Protein AF-B0VTT4-F1 (afdb_monomer_lite)

Organism: Acinetobacter baumannii (strain SDF) (NCBI:txid509170)

pLDDT: mean 84.51, std 11.24, range [52.31, 97.12]

Sequence (126 aa):
MDKCREEFEKHYLNLPFHDSKAAQKCLDSCDFDVKQNVYIPNVKWFDDNDVDEGVTYCCMLNTAYMSFQHQQAKVEELQKRVDAALKEAQIALQYVEDDVRGNHEFLQMAMIRTFKALEQTLKGGA

Structure (mmCIF, N/CA/C/O backbone):
data_AF-B0VTT4-F1
#
_entry.id   AF-B0VTT4-F1
#
loop_
_atom_site.group_PDB
_atom_site.id
_atom_site.type_symbol
_atom_site.label_atom_id
_atom_site.label_alt_id
_atom_site.label_comp_id
_atom_site.label_asym_id
_atom_site.label_entity_id
_atom_site.label_seq_id
_atom_site.pdbx_PDB_ins_code
_atom_site.Cartn_x
_atom_site.Cartn_y
_atom_site.Cartn_z
_atom_site.occupancy
_atom_site.B_iso_or_equiv
_atom_site.auth_seq_id
_atom_site.auth_comp_id
_atom_site.auth_asym_id
_atom_site.auth_atom_id
_atom_site.pdbx_PDB_model_num
ATOM 1 N N . MET A 1 1 ? -9.194 -3.209 -10.244 1.00 52.94 1 MET A N 1
ATOM 2 C CA . MET A 1 1 ? -7.881 -3.772 -9.867 1.00 52.94 1 MET A CA 1
ATOM 3 C C . MET A 1 1 ? -6.763 -2.736 -9.969 1.00 52.94 1 MET A C 1
ATOM 5 O O . MET A 1 1 ? -5.866 -2.803 -9.148 1.00 52.94 1 MET A O 1
ATOM 9 N N . ASP A 1 2 ? -6.865 -1.720 -10.837 1.00 68.38 2 ASP A N 1
ATOM 10 C CA . ASP A 1 2 ? -5.803 -0.708 -11.022 1.00 68.38 2 ASP A CA 1
ATOM 11 C C . ASP A 1 2 ? -5.581 0.296 -9.881 1.00 68.38 2 ASP A C 1
ATOM 13 O O . ASP A 1 2 ? -4.498 0.860 -9.783 1.00 68.38 2 ASP A O 1
ATOM 17 N N . LYS A 1 3 ? -6.542 0.486 -8.969 1.00 83.81 3 LYS A N 1
ATOM 18 C CA . LYS A 1 3 ? -6.457 1.551 -7.954 1.00 83.81 3 LYS A CA 1
ATOM 19 C C . LYS A 1 3 ? -5.213 1.461 -7.050 1.00 83.81 3 LYS A C 1
ATOM 21 O O . LYS A 1 3 ? -4.594 2.477 -6.770 1.00 83.81 3 LYS A O 1
ATOM 26 N N . CYS A 1 4 ? -4.817 0.255 -6.627 1.00 89.56 4 CYS A N 1
ATOM 27 C CA . CYS A 1 4 ? -3.629 0.076 -5.781 1.00 89.56 4 CYS A CA 1
ATOM 28 C C . CYS A 1 4 ? -2.325 0.367 -6.546 1.00 89.56 4 CYS A C 1
ATOM 30 O O . CYS A 1 4 ? -1.400 0.943 -5.979 1.00 89.56 4 CYS A O 1
ATOM 32 N N . ARG A 1 5 ? -2.258 0.012 -7.840 1.00 94.81 5 ARG A N 1
ATOM 33 C CA . ARG A 1 5 ? -1.127 0.369 -8.711 1.00 94.81 5 ARG A CA 1
ATOM 34 C C . ARG A 1 5 ? -1.053 1.883 -8.907 1.00 94.81 5 ARG A C 1
ATOM 36 O O . ARG A 1 5 ? 0.000 2.461 -8.693 1.00 94.81 5 ARG A O 1
ATOM 43 N N . GLU A 1 6 ? -2.166 2.525 -9.252 1.00 94.38 6 GLU A N 1
ATOM 44 C CA . GLU A 1 6 ? -2.229 3.979 -9.463 1.00 94.38 6 GLU A CA 1
ATOM 45 C C . GLU A 1 6 ? -1.811 4.765 -8.209 1.00 94.38 6 GLU A C 1
ATOM 47 O O . GLU A 1 6 ? -1.067 5.743 -8.293 1.00 94.38 6 GLU A O 1
ATOM 52 N N . GLU A 1 7 ? -2.259 4.329 -7.029 1.00 94.94 7 GLU A N 1
ATOM 53 C CA . GLU A 1 7 ? -1.852 4.919 -5.752 1.00 94.94 7 GLU A CA 1
ATOM 54 C C . GLU A 1 7 ? -0.363 4.705 -5.471 1.00 94.94 7 GLU A C 1
ATOM 56 O O . GLU A 1 7 ? 0.309 5.644 -5.035 1.00 94.94 7 GLU A O 1
ATOM 61 N N . PHE A 1 8 ? 0.164 3.513 -5.766 1.00 95.75 8 PHE A N 1
ATOM 62 C CA . PHE A 1 8 ? 1.593 3.232 -5.671 1.00 95.75 8 PHE A CA 1
ATOM 63 C C . PHE A 1 8 ? 2.410 4.123 -6.608 1.00 95.75 8 PHE A C 1
ATOM 65 O O . PHE A 1 8 ? 3.342 4.766 -6.143 1.00 95.75 8 PHE A O 1
ATOM 72 N N . GLU A 1 9 ? 2.066 4.215 -7.892 1.00 95.25 9 GLU A N 1
ATOM 73 C CA . GLU A 1 9 ? 2.806 5.017 -8.876 1.00 95.25 9 GLU A CA 1
ATOM 74 C C . GLU A 1 9 ? 2.786 6.497 -8.503 1.00 95.25 9 GLU A C 1
ATOM 76 O O . GLU A 1 9 ? 3.823 7.161 -8.499 1.00 95.25 9 GLU A O 1
ATOM 81 N N . LYS A 1 10 ? 1.623 7.006 -8.081 1.00 94.38 10 LYS A N 1
ATOM 82 C CA . LYS A 1 10 ? 1.506 8.367 -7.558 1.00 94.38 10 LYS A CA 1
ATOM 83 C C . LYS A 1 10 ? 2.372 8.565 -6.316 1.00 94.38 10 LYS A C 1
ATOM 85 O O . LYS A 1 10 ? 3.012 9.606 -6.188 1.00 94.38 10 LYS A O 1
ATOM 90 N N . HIS A 1 11 ? 2.380 7.618 -5.381 1.00 93.38 11 HIS A N 1
ATOM 91 C CA . HIS A 1 11 ? 3.229 7.699 -4.195 1.00 93.38 11 HIS A CA 1
ATOM 92 C C . HIS A 1 11 ? 4.713 7.679 -4.574 1.00 93.38 11 HIS A C 1
ATOM 94 O O . HIS A 1 11 ? 5.463 8.547 -4.135 1.00 93.38 11 HIS A O 1
ATOM 100 N N . TYR A 1 12 ? 5.106 6.743 -5.437 1.00 93.44 12 TYR A N 1
ATOM 101 C CA . TYR A 1 12 ? 6.466 6.555 -5.920 1.00 93.44 12 TYR A CA 1
ATOM 102 C C . TYR A 1 12 ? 6.991 7.826 -6.586 1.00 93.44 12 TYR A C 1
ATOM 104 O O . TYR A 1 12 ? 8.048 8.306 -6.202 1.00 93.44 12 TYR A O 1
ATOM 112 N N . LEU A 1 13 ? 6.219 8.453 -7.479 1.00 92.81 13 LEU A N 1
ATOM 113 C CA . LEU A 1 13 ? 6.584 9.717 -8.135 1.00 92.81 13 LEU A CA 1
ATOM 114 C C . LEU A 1 13 ? 6.757 10.905 -7.174 1.00 92.81 13 LEU A C 1
ATOM 116 O O . LEU A 1 13 ? 7.434 11.870 -7.517 1.00 92.81 13 LEU A O 1
ATOM 120 N N . ASN A 1 14 ? 6.158 10.854 -5.982 1.00 91.62 14 ASN A N 1
ATOM 121 C CA . ASN A 1 14 ? 6.270 11.908 -4.970 1.00 91.62 14 ASN A CA 1
ATOM 122 C C . ASN A 1 14 ? 7.386 11.654 -3.942 1.00 91.62 14 ASN A C 1
ATOM 124 O O . ASN A 1 14 ? 7.579 12.477 -3.044 1.00 91.62 14 ASN A O 1
ATOM 128 N N . LEU A 1 15 ? 8.110 10.532 -4.031 1.00 89.31 15 LEU A N 1
ATOM 129 C CA . LEU A 1 15 ? 9.230 10.267 -3.133 1.00 89.31 15 LEU A CA 1
ATOM 130 C C . LEU A 1 15 ? 10.398 11.232 -3.415 1.00 89.31 15 LEU A C 1
ATOM 132 O O . LEU A 1 15 ? 10.650 11.599 -4.564 1.00 89.31 15 LEU A O 1
ATOM 136 N N . PRO A 1 16 ? 11.149 11.643 -2.380 1.00 88.44 16 PRO A N 1
ATOM 137 C CA . PRO A 1 16 ? 12.317 12.493 -2.556 1.00 88.44 16 PRO A CA 1
ATOM 138 C C . PRO A 1 16 ? 13.486 11.674 -3.123 1.00 88.44 16 PRO A C 1
ATOM 140 O O . PRO A 1 16 ? 14.213 11.012 -2.383 1.00 88.44 16 PRO A O 1
ATOM 143 N N . PHE A 1 17 ? 13.680 11.721 -4.441 1.00 84.06 17 PHE A N 1
ATOM 144 C CA . PHE A 1 17 ? 14.860 11.155 -5.101 1.00 84.06 17 PHE A CA 1
ATOM 145 C C . PHE A 1 17 ? 15.990 12.179 -5.202 1.00 84.06 17 PHE A C 1
ATOM 147 O O . PHE A 1 17 ? 15.756 13.387 -5.243 1.00 84.06 17 PHE A O 1
ATOM 154 N N . HIS A 1 18 ? 17.232 11.689 -5.280 1.00 74.88 18 HIS A N 1
ATOM 155 C CA . HIS A 1 18 ? 18.398 12.545 -5.509 1.00 74.88 18 HIS A CA 1
ATOM 156 C C . HIS A 1 18 ? 18.323 13.274 -6.864 1.00 74.88 18 HIS A C 1
ATOM 158 O O . HIS A 1 18 ? 18.689 14.445 -6.946 1.00 74.88 18 HIS A O 1
ATOM 164 N N . ASP A 1 19 ? 17.787 12.601 -7.889 1.00 79.12 19 ASP A N 1
ATOM 165 C CA . ASP A 1 19 ? 17.395 13.192 -9.169 1.00 79.12 19 ASP A CA 1
ATOM 166 C C . ASP A 1 19 ? 15.872 13.105 -9.339 1.00 79.12 19 ASP A C 1
ATOM 168 O O . ASP A 1 19 ? 15.290 12.019 -9.352 1.00 79.12 19 ASP A O 1
ATOM 172 N N . SER A 1 20 ? 15.243 14.268 -9.523 1.00 69.75 20 SER A N 1
ATOM 173 C CA . SER A 1 20 ? 13.808 14.439 -9.778 1.00 69.75 20 SER A CA 1
ATOM 174 C C . SER A 1 20 ? 13.248 13.616 -10.948 1.00 69.75 20 SER A C 1
ATOM 176 O O . SER A 1 20 ? 12.044 13.380 -10.988 1.00 69.75 20 SER A O 1
ATOM 178 N N . LYS A 1 21 ? 14.083 13.172 -11.899 1.00 87.06 21 LYS A N 1
ATOM 179 C CA . LYS A 1 21 ? 13.645 12.392 -13.072 1.00 87.06 21 LYS A CA 1
ATOM 180 C C . LYS A 1 21 ? 13.792 10.880 -12.907 1.00 87.06 21 LYS A C 1
ATOM 182 O O . LYS A 1 21 ? 13.243 10.135 -13.717 1.00 87.06 21 LYS A O 1
ATOM 187 N N . ALA A 1 22 ? 14.500 10.416 -11.877 1.00 87.75 22 ALA A N 1
ATOM 188 C CA . ALA A 1 22 ? 14.816 8.998 -11.708 1.00 87.75 22 ALA A CA 1
ATOM 189 C C . ALA A 1 22 ? 13.556 8.133 -11.543 1.00 87.75 22 ALA A C 1
ATOM 191 O O . ALA A 1 22 ? 13.444 7.084 -12.168 1.00 87.75 22 ALA A O 1
ATOM 192 N N . ALA A 1 23 ? 12.576 8.606 -10.765 1.00 91.75 23 ALA A N 1
ATOM 193 C CA . ALA A 1 23 ? 11.328 7.880 -10.524 1.00 91.75 23 ALA A CA 1
ATOM 194 C C . ALA A 1 23 ? 10.546 7.615 -11.816 1.00 91.75 23 ALA A C 1
ATOM 196 O O . ALA A 1 23 ? 10.082 6.501 -12.054 1.00 91.75 23 ALA A O 1
ATOM 197 N N . GLN A 1 24 ? 10.434 8.647 -12.658 1.00 93.00 24 GLN A N 1
ATOM 198 C CA . GLN A 1 24 ? 9.748 8.545 -13.938 1.00 93.00 24 GLN A CA 1
ATOM 199 C C . GLN A 1 24 ? 10.507 7.611 -14.881 1.00 93.00 24 GLN A C 1
ATOM 201 O O . GLN A 1 24 ? 9.883 6.758 -15.496 1.00 93.00 24 GLN A O 1
ATOM 206 N N . LYS A 1 25 ? 11.846 7.691 -14.919 1.00 91.38 25 LYS A N 1
ATOM 207 C CA . LYS A 1 25 ? 12.676 6.777 -15.720 1.00 91.38 25 LYS A CA 1
ATOM 208 C C . LYS A 1 25 ? 12.441 5.309 -15.339 1.00 91.38 25 LYS A C 1
ATOM 210 O O . LYS A 1 25 ? 12.292 4.479 -16.230 1.00 91.38 25 LYS A O 1
ATOM 215 N N . CYS A 1 26 ? 12.357 4.997 -14.041 1.00 92.25 26 CYS A N 1
ATOM 216 C CA . CYS A 1 26 ? 12.029 3.645 -13.582 1.00 92.25 26 CYS A CA 1
ATOM 217 C C . CYS A 1 26 ? 10.674 3.183 -14.134 1.00 92.25 26 CYS A C 1
ATOM 219 O O . CYS A 1 26 ? 10.583 2.081 -14.668 1.00 92.25 26 CYS A O 1
ATOM 221 N N . LEU A 1 27 ? 9.636 4.020 -14.024 1.00 94.44 27 LEU A N 1
ATOM 222 C CA . LEU A 1 27 ? 8.295 3.686 -14.512 1.00 94.44 27 LEU A CA 1
ATOM 223 C C . LEU A 1 27 ? 8.255 3.547 -16.039 1.00 94.44 27 LEU A C 1
ATOM 225 O O . LEU A 1 27 ? 7.694 2.579 -16.532 1.00 94.44 27 LEU A O 1
ATOM 229 N N . ASP A 1 28 ? 8.904 4.442 -16.783 1.00 93.81 28 ASP A N 1
ATOM 230 C CA . ASP A 1 28 ? 8.936 4.405 -18.252 1.00 93.81 28 ASP A CA 1
ATOM 231 C C . ASP A 1 28 ? 9.637 3.142 -18.793 1.00 93.81 28 ASP A C 1
ATOM 233 O O . ASP A 1 28 ? 9.298 2.647 -19.872 1.00 93.81 28 ASP A O 1
ATOM 237 N N . SER A 1 29 ? 10.599 2.604 -18.031 1.00 94.25 29 SER A N 1
ATOM 238 C CA . SER A 1 29 ? 11.353 1.394 -18.383 1.00 94.25 29 SER A CA 1
ATOM 239 C C . SER A 1 29 ? 10.582 0.082 -18.203 1.00 94.25 29 SER A C 1
ATOM 241 O O . SER A 1 29 ? 11.069 -0.969 -18.629 1.00 94.25 29 SER A O 1
ATOM 243 N N . CYS A 1 30 ? 9.386 0.121 -17.604 1.00 95.12 30 CYS A N 1
ATOM 244 C CA . CYS A 1 30 ? 8.597 -1.071 -17.311 1.00 95.12 30 CYS A CA 1
ATOM 245 C C . CYS A 1 30 ? 7.142 -0.935 -17.783 1.00 95.12 30 CYS A C 1
ATOM 247 O O . CYS A 1 30 ? 6.483 0.073 -17.555 1.00 95.12 30 CYS A O 1
ATOM 249 N N . ASP A 1 31 ? 6.611 -2.000 -18.374 1.00 94.94 31 ASP A N 1
ATOM 250 C CA . ASP A 1 31 ? 5.172 -2.194 -18.536 1.00 94.94 31 ASP A CA 1
ATOM 251 C C . ASP A 1 31 ? 4.599 -2.883 -17.287 1.00 94.94 31 ASP A C 1
ATOM 253 O O . ASP A 1 31 ? 5.328 -3.492 -16.501 1.00 94.94 31 ASP A O 1
ATOM 257 N N . PHE A 1 32 ? 3.279 -2.838 -17.101 1.00 95.38 32 PHE A N 1
ATOM 258 C CA . PHE A 1 32 ? 2.613 -3.565 -16.018 1.00 95.38 32 PHE A CA 1
ATOM 259 C C . PHE A 1 32 ? 1.786 -4.733 -16.557 1.00 95.38 32 PHE A C 1
ATOM 261 O O . PHE A 1 32 ? 0.784 -4.540 -17.253 1.00 95.38 32 PHE A O 1
ATOM 268 N N . ASP A 1 33 ? 2.158 -5.961 -16.194 1.00 95.38 33 ASP A N 1
ATOM 269 C CA . ASP A 1 33 ? 1.346 -7.139 -16.481 1.00 95.38 33 ASP A CA 1
ATOM 270 C C . ASP A 1 33 ? 0.210 -7.233 -15.456 1.00 95.38 33 ASP A C 1
ATOM 272 O O . ASP A 1 33 ? 0.394 -7.676 -14.324 1.00 95.38 33 ASP A O 1
ATOM 276 N N . VAL A 1 34 ? -0.998 -6.848 -15.873 1.00 92.62 34 VAL A N 1
ATOM 277 C CA . VAL A 1 34 ? -2.207 -6.876 -15.033 1.00 92.62 34 VAL A CA 1
ATOM 278 C C . VAL A 1 34 ? -2.575 -8.291 -14.572 1.00 92.62 34 VAL A C 1
ATOM 280 O O . VAL A 1 34 ? -3.155 -8.451 -13.500 1.00 92.62 34 VAL A O 1
ATOM 283 N N . LYS A 1 35 ? -2.264 -9.332 -15.356 1.00 93.19 35 LYS A N 1
ATOM 284 C CA . LYS A 1 35 ? -2.603 -10.719 -14.997 1.00 93.19 35 LYS A CA 1
ATOM 285 C C . LYS A 1 35 ? -1.683 -11.243 -13.906 1.00 93.19 35 LYS A C 1
ATOM 287 O O . LYS A 1 35 ? -2.146 -11.935 -13.005 1.00 93.19 35 LYS A O 1
ATOM 292 N N . GLN A 1 36 ? -0.395 -10.933 -14.017 1.00 93.75 36 GLN A N 1
ATOM 293 C CA . GLN A 1 36 ? 0.618 -11.340 -13.043 1.00 93.75 36 GLN A CA 1
ATOM 294 C C . GLN A 1 36 ? 0.768 -10.341 -11.891 1.00 93.75 36 GLN A C 1
ATOM 296 O O . GLN A 1 36 ? 1.369 -10.679 -10.875 1.00 93.75 36 GLN A O 1
ATOM 301 N N . ASN A 1 37 ? 0.177 -9.149 -12.024 1.00 94.12 37 ASN A N 1
ATOM 302 C CA . ASN A 1 37 ? 0.229 -8.057 -11.057 1.00 94.12 37 ASN A CA 1
ATOM 303 C C . ASN A 1 37 ? 1.674 -7.621 -10.750 1.00 94.12 37 ASN A C 1
ATOM 305 O O . ASN A 1 37 ? 2.057 -7.478 -9.589 1.00 94.12 37 ASN A O 1
ATOM 309 N N . VAL A 1 38 ? 2.483 -7.470 -11.803 1.00 95.38 38 VAL A N 1
ATOM 310 C CA . VAL A 1 38 ? 3.938 -7.278 -11.722 1.00 95.38 38 VAL A CA 1
ATOM 311 C C . VAL A 1 38 ? 4.422 -6.331 -12.825 1.00 95.38 38 VAL A C 1
ATOM 313 O O . VAL A 1 38 ? 3.901 -6.345 -13.941 1.00 95.38 38 VAL A O 1
ATOM 316 N N . TYR A 1 39 ? 5.433 -5.520 -12.524 1.00 96.31 39 TYR A N 1
ATOM 317 C CA . TYR A 1 39 ? 6.165 -4.728 -13.510 1.00 96.31 39 TYR A CA 1
ATOM 318 C C . TYR A 1 39 ? 7.105 -5.629 -14.313 1.00 96.31 39 TYR A C 1
ATOM 320 O O . TYR A 1 39 ? 7.869 -6.411 -13.741 1.00 96.31 39 TYR A O 1
ATOM 328 N N . ILE A 1 40 ? 7.067 -5.507 -15.634 1.00 94.31 40 ILE A N 1
ATOM 329 C CA . ILE A 1 40 ? 7.907 -6.251 -16.569 1.00 94.31 40 ILE A CA 1
ATOM 330 C C . ILE A 1 40 ? 8.698 -5.287 -17.456 1.00 94.31 40 ILE A C 1
ATOM 332 O O . ILE A 1 40 ? 8.236 -4.178 -17.705 1.00 94.31 40 ILE A O 1
ATOM 336 N N . PRO A 1 41 ? 9.867 -5.701 -17.962 1.00 92.94 41 PRO A N 1
ATOM 337 C CA . PRO A 1 41 ? 10.649 -4.924 -18.919 1.00 92.94 41 PRO A CA 1
ATOM 338 C C . PRO A 1 41 ? 9.833 -4.359 -20.099 1.00 92.94 41 PRO A C 1
ATOM 340 O O . PRO A 1 41 ? 9.196 -5.126 -20.824 1.00 92.94 41 PRO A O 1
ATOM 343 N N . ASN A 1 42 ? 9.889 -3.040 -20.324 1.00 93.69 42 ASN A N 1
ATOM 344 C CA . ASN A 1 42 ? 9.312 -2.401 -21.510 1.00 93.69 42 ASN A CA 1
ATOM 345 C C . ASN A 1 42 ? 10.291 -2.514 -22.685 1.00 93.69 42 ASN A C 1
ATOM 347 O O . ASN A 1 42 ? 11.271 -1.776 -22.778 1.00 93.69 42 ASN A O 1
ATOM 351 N N . VAL A 1 43 ? 9.994 -3.415 -23.621 1.00 89.25 43 VAL A N 1
ATOM 352 C CA . VAL A 1 43 ? 10.875 -3.708 -24.765 1.00 89.25 43 VAL A CA 1
ATOM 353 C C . VAL A 1 43 ? 11.131 -2.474 -25.634 1.00 89.25 43 VAL A C 1
ATOM 355 O O . VAL A 1 43 ? 12.246 -2.298 -26.108 1.00 89.25 43 VAL A O 1
ATOM 358 N N . LYS A 1 44 ? 10.141 -1.587 -25.810 1.00 90.94 44 LYS A N 1
ATOM 359 C CA . LYS A 1 44 ? 10.312 -0.371 -26.627 1.00 90.94 44 LYS A CA 1
ATOM 360 C C . LYS A 1 44 ? 11.270 0.624 -25.988 1.00 90.94 44 LYS A C 1
ATOM 362 O O . LYS A 1 44 ? 11.904 1.401 -26.686 1.00 90.94 44 LYS A O 1
ATOM 367 N N . TRP A 1 45 ? 11.353 0.626 -24.661 1.00 91.94 45 TRP A N 1
ATOM 368 C CA . TRP A 1 45 ? 12.270 1.505 -23.949 1.00 91.94 45 TRP A CA 1
ATOM 369 C C . TRP A 1 45 ? 13.731 1.082 -24.177 1.00 91.94 45 TRP A C 1
ATOM 371 O O . TRP A 1 45 ? 14.615 1.934 -24.212 1.00 91.94 45 TRP A O 1
ATOM 381 N N . PHE A 1 46 ? 13.985 -0.208 -24.418 1.00 86.19 46 PHE A N 1
ATOM 382 C CA . PHE A 1 46 ? 15.327 -0.754 -24.664 1.00 86.19 46 PHE A CA 1
ATOM 383 C C . PHE A 1 46 ? 15.903 -0.451 -26.036 1.00 86.19 46 PHE A C 1
ATOM 385 O O . PHE A 1 46 ? 17.114 -0.544 -26.201 1.00 86.19 46 PHE A O 1
ATOM 392 N N . ASP A 1 47 ? 15.077 -0.064 -27.005 1.00 86.50 47 ASP A N 1
ATOM 393 C CA . ASP A 1 47 ? 15.584 0.319 -28.325 1.00 86.50 47 ASP A CA 1
ATOM 394 C C . ASP A 1 47 ? 16.569 1.502 -28.221 1.00 86.50 47 ASP A C 1
ATOM 396 O O . ASP A 1 47 ? 17.540 1.573 -28.975 1.00 86.50 47 ASP A O 1
ATOM 400 N N . ASP A 1 48 ? 16.361 2.375 -27.227 1.00 90.38 48 ASP A N 1
ATOM 401 C CA . ASP A 1 48 ? 17.147 3.590 -26.996 1.00 90.38 48 ASP A CA 1
ATOM 402 C C . ASP A 1 48 ? 17.940 3.580 -25.670 1.00 90.38 48 ASP A C 1
ATOM 404 O O . ASP A 1 48 ? 18.633 4.553 -25.359 1.00 90.38 48 ASP A O 1
ATOM 408 N N . ASN A 1 49 ? 17.838 2.518 -24.858 1.00 88.56 49 ASN A N 1
ATOM 409 C CA . ASN A 1 49 ? 18.403 2.468 -23.503 1.00 88.56 49 ASN A CA 1
ATOM 410 C C . ASN A 1 49 ? 19.004 1.097 -23.151 1.00 88.56 49 ASN A C 1
ATOM 412 O O . ASN A 1 49 ? 18.759 0.091 -23.809 1.00 88.56 49 ASN A O 1
ATOM 416 N N . ASP A 1 50 ? 19.787 1.053 -22.073 1.00 86.88 50 ASP A N 1
ATOM 417 C CA . ASP A 1 50 ? 20.446 -0.167 -21.608 1.00 86.88 50 ASP A CA 1
ATOM 418 C C . ASP A 1 50 ? 19.446 -1.185 -21.016 1.00 86.88 50 ASP A C 1
ATOM 420 O O . ASP A 1 50 ? 18.610 -0.860 -20.167 1.00 86.88 50 ASP A O 1
ATOM 424 N N . VAL A 1 51 ? 19.534 -2.436 -21.477 1.00 84.50 51 VAL A N 1
ATOM 425 C CA . VAL A 1 51 ? 18.624 -3.524 -21.078 1.00 84.50 51 VAL A CA 1
ATOM 426 C C . VAL A 1 51 ? 18.824 -3.922 -19.614 1.00 84.50 51 VAL A C 1
ATOM 428 O O . VAL A 1 51 ? 17.843 -4.167 -18.906 1.00 84.50 51 VAL A O 1
ATOM 431 N N . ASP A 1 52 ? 20.072 -3.978 -19.142 1.00 86.94 52 ASP A N 1
ATOM 432 C CA . ASP A 1 52 ? 20.392 -4.373 -17.767 1.00 86.94 52 ASP A CA 1
ATOM 433 C C . ASP A 1 52 ? 19.899 -3.309 -16.772 1.00 86.94 52 ASP A C 1
ATOM 435 O O . ASP A 1 52 ? 19.401 -3.633 -15.684 1.00 86.94 52 ASP A O 1
ATOM 439 N N . GLU A 1 53 ? 19.957 -2.035 -17.169 1.00 84.75 53 GLU A N 1
ATOM 440 C CA . GLU A 1 53 ? 19.361 -0.919 -16.433 1.00 84.75 53 GLU A CA 1
ATOM 441 C C . GLU A 1 53 ? 17.837 -1.099 -16.280 1.00 84.75 53 GLU A C 1
ATOM 443 O O . GLU A 1 53 ? 17.305 -1.017 -15.169 1.00 84.75 53 GLU A O 1
ATOM 448 N N . GLY A 1 54 ? 17.134 -1.445 -17.360 1.00 85.50 54 GLY A N 1
ATOM 449 C CA . GLY A 1 54 ? 15.691 -1.693 -17.327 1.00 85.50 54 GLY A CA 1
ATOM 450 C C . GLY A 1 54 ? 15.269 -2.871 -16.450 1.00 85.50 54 GLY A C 1
ATOM 451 O O . GLY A 1 54 ? 14.333 -2.767 -15.654 1.00 85.50 54 GLY A O 1
ATOM 452 N N . VAL A 1 55 ? 15.989 -3.995 -16.537 1.00 88.50 55 VAL A N 1
ATOM 453 C CA . VAL A 1 55 ? 15.746 -5.160 -15.668 1.00 88.50 55 VAL A CA 1
ATOM 454 C C . VAL A 1 55 ? 15.944 -4.790 -14.197 1.00 88.50 55 VAL A C 1
ATOM 456 O O . VAL A 1 55 ? 15.148 -5.195 -13.342 1.00 88.50 55 VAL A O 1
ATOM 459 N N . THR A 1 56 ? 16.963 -3.981 -13.898 1.00 92.25 56 THR A N 1
ATOM 460 C CA . THR A 1 56 ? 17.220 -3.479 -12.543 1.00 92.25 56 THR A CA 1
ATOM 461 C C . THR A 1 56 ? 16.046 -2.638 -12.038 1.00 92.25 56 THR A C 1
ATOM 463 O O . THR A 1 56 ? 15.558 -2.867 -10.927 1.00 92.25 56 THR A O 1
ATOM 466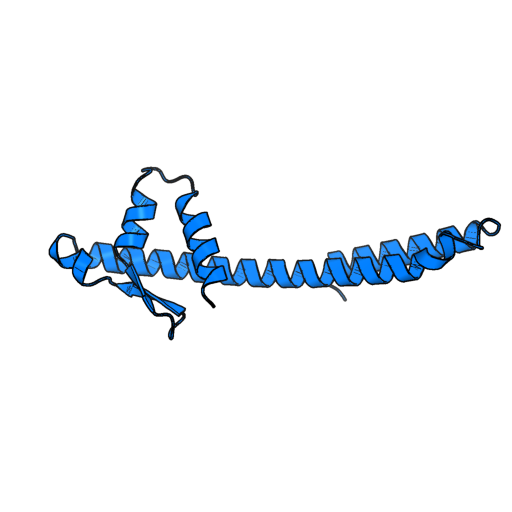 N N . TYR A 1 57 ? 15.526 -1.724 -12.858 1.00 93.06 57 TYR A N 1
ATOM 467 C CA . TYR A 1 57 ? 14.386 -0.886 -12.487 1.00 93.06 57 TYR A CA 1
ATOM 468 C C . TYR A 1 57 ? 13.103 -1.678 -12.257 1.00 93.06 57 TYR A C 1
ATOM 470 O O . TYR A 1 57 ? 12.428 -1.438 -11.252 1.00 93.06 57 TYR A O 1
ATOM 478 N N . CYS A 1 58 ? 12.798 -2.684 -13.078 1.00 94.38 58 CYS A N 1
ATOM 479 C CA . CYS A 1 58 ? 11.617 -3.512 -12.831 1.00 94.38 58 CYS A CA 1
ATOM 480 C C . CYS A 1 58 ? 11.763 -4.340 -11.542 1.00 94.38 58 CYS A C 1
ATOM 482 O O . CYS A 1 58 ? 10.799 -4.472 -10.785 1.00 94.38 58 CYS A O 1
ATOM 484 N N . CYS A 1 59 ? 12.964 -4.835 -11.215 1.00 94.25 59 CYS A N 1
ATOM 485 C CA . CYS A 1 59 ? 13.216 -5.490 -9.924 1.00 94.25 59 CYS A CA 1
ATOM 486 C C . CYS A 1 59 ? 12.959 -4.543 -8.738 1.00 94.25 59 CYS A C 1
ATOM 488 O O . CYS A 1 59 ? 12.317 -4.926 -7.752 1.00 94.25 59 CYS A O 1
ATOM 490 N N . MET A 1 60 ? 13.429 -3.296 -8.838 1.00 93.06 60 MET A N 1
ATOM 491 C CA . MET A 1 60 ? 13.218 -2.271 -7.813 1.00 93.06 60 MET A CA 1
ATOM 492 C C . MET A 1 60 ? 11.735 -1.920 -7.655 1.00 93.06 60 MET A C 1
ATOM 494 O O . MET A 1 60 ? 11.227 -1.922 -6.531 1.00 93.06 60 MET A O 1
ATOM 498 N N . LEU A 1 61 ? 11.036 -1.663 -8.765 1.00 95.69 61 LEU A N 1
ATOM 499 C CA . LEU A 1 61 ? 9.609 -1.344 -8.767 1.00 95.69 61 LEU A CA 1
ATOM 500 C C . LEU A 1 61 ? 8.782 -2.474 -8.168 1.00 95.69 61 LEU A C 1
ATOM 502 O O . LEU A 1 61 ? 7.954 -2.211 -7.306 1.00 95.69 61 LEU A O 1
ATOM 506 N N . ASN A 1 62 ? 9.042 -3.728 -8.539 1.00 97.12 62 ASN A N 1
ATOM 507 C CA . ASN A 1 62 ? 8.317 -4.867 -7.977 1.00 97.12 62 ASN A CA 1
ATOM 508 C C . ASN A 1 62 ? 8.545 -5.031 -6.478 1.00 97.12 62 ASN A C 1
ATOM 510 O O . ASN A 1 62 ? 7.597 -5.263 -5.732 1.00 97.12 62 ASN A O 1
ATOM 514 N N . THR A 1 63 ? 9.783 -4.855 -6.015 1.00 96.19 63 THR A N 1
ATOM 515 C CA . THR A 1 63 ? 10.095 -4.928 -4.581 1.00 96.19 63 THR A CA 1
ATOM 516 C C . THR A 1 63 ? 9.359 -3.835 -3.802 1.00 96.19 63 THR A C 1
ATOM 518 O O . THR A 1 63 ? 8.759 -4.098 -2.752 1.00 96.19 63 THR A O 1
ATOM 521 N N . ALA A 1 64 ? 9.367 -2.607 -4.328 1.00 95.50 64 ALA A N 1
ATOM 522 C CA . ALA A 1 64 ? 8.656 -1.479 -3.740 1.00 95.50 64 ALA A CA 1
ATOM 523 C C . ALA A 1 64 ? 7.134 -1.682 -3.785 1.00 95.50 64 ALA A C 1
ATOM 525 O O . ALA A 1 64 ? 6.462 -1.456 -2.781 1.00 95.50 64 ALA A O 1
ATOM 526 N N . TYR A 1 65 ? 6.601 -2.169 -4.904 1.00 96.81 65 TYR A N 1
ATOM 527 C CA . TYR A 1 65 ? 5.176 -2.397 -5.104 1.00 96.81 65 TYR A CA 1
ATOM 528 C C . TYR A 1 65 ? 4.639 -3.498 -4.189 1.00 96.81 65 TYR A C 1
ATOM 530 O O . TYR A 1 65 ? 3.653 -3.281 -3.492 1.00 96.81 65 TYR A O 1
ATOM 538 N N . MET A 1 66 ? 5.333 -4.634 -4.088 1.00 95.88 66 MET A N 1
ATOM 539 C CA . MET A 1 66 ? 4.993 -5.703 -3.142 1.00 95.88 66 MET A CA 1
ATOM 540 C C . MET A 1 66 ? 4.983 -5.200 -1.695 1.00 95.88 66 MET A C 1
ATOM 542 O O . MET A 1 66 ? 4.078 -5.513 -0.920 1.00 95.88 66 MET A O 1
ATOM 546 N N . SER A 1 67 ? 5.982 -4.393 -1.328 1.00 95.50 67 SER A N 1
ATOM 547 C CA . SER A 1 67 ? 6.055 -3.791 0.005 1.00 95.50 67 SER A CA 1
ATOM 548 C C . SER A 1 67 ? 4.891 -2.828 0.241 1.00 95.50 67 SER A C 1
ATOM 550 O O . SER A 1 67 ? 4.266 -2.867 1.300 1.00 95.50 67 SER A O 1
ATOM 552 N N . PHE A 1 68 ? 4.558 -2.005 -0.754 1.00 95.38 68 PHE A N 1
ATOM 553 C CA . PHE A 1 68 ? 3.431 -1.080 -0.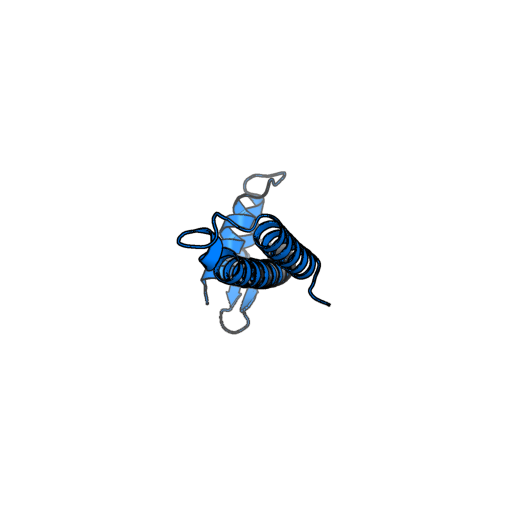709 1.00 95.38 68 PHE A CA 1
ATOM 554 C C . PHE A 1 68 ? 2.104 -1.825 -0.546 1.00 95.38 68 PHE A C 1
ATOM 556 O O . PHE A 1 68 ? 1.335 -1.505 0.354 1.00 95.38 68 PHE A O 1
ATOM 563 N N . GLN A 1 69 ? 1.868 -2.875 -1.335 1.00 94.94 69 GLN A N 1
ATOM 564 C CA . GLN A 1 69 ? 0.685 -3.730 -1.227 1.00 94.94 69 GLN A CA 1
ATOM 565 C C . GLN A 1 69 ? 0.556 -4.354 0.163 1.00 94.94 69 GLN A C 1
ATOM 567 O O . GLN A 1 69 ? -0.525 -4.342 0.752 1.00 94.94 69 GLN A O 1
ATOM 572 N N . HIS A 1 70 ? 1.659 -4.865 0.714 1.00 94.00 70 HIS A N 1
ATOM 573 C CA . HIS A 1 70 ? 1.666 -5.433 2.057 1.00 94.00 70 HIS A CA 1
ATOM 574 C C . HIS A 1 70 ? 1.294 -4.392 3.125 1.00 94.00 70 HIS A C 1
ATOM 576 O O . HIS A 1 70 ? 0.470 -4.669 4.000 1.00 94.00 70 HIS A O 1
ATOM 582 N N . GLN A 1 71 ? 1.854 -3.180 3.044 1.00 94.00 71 GLN A N 1
ATOM 583 C CA . GLN A 1 71 ? 1.499 -2.099 3.967 1.00 94.00 71 GLN A CA 1
ATOM 584 C C . GLN A 1 71 ? 0.053 -1.634 3.776 1.00 94.00 71 GLN A C 1
ATOM 586 O O . GLN A 1 71 ? -0.641 -1.408 4.764 1.00 94.00 71 GLN A O 1
ATOM 591 N N . GLN A 1 72 ? -0.431 -1.554 2.537 1.00 91.56 72 GLN A N 1
ATOM 592 C CA . GLN A 1 72 ? -1.806 -1.164 2.243 1.00 91.56 72 GLN A CA 1
ATOM 593 C C . GLN A 1 72 ? -2.806 -2.166 2.833 1.00 91.56 72 GLN A C 1
ATOM 595 O O . GLN A 1 72 ? -3.758 -1.762 3.497 1.00 91.56 72 GLN A O 1
ATOM 600 N N . ALA A 1 73 ? -2.541 -3.469 2.704 1.00 91.62 73 ALA A N 1
ATOM 601 C CA . ALA A 1 73 ? -3.356 -4.511 3.328 1.00 91.62 73 ALA A CA 1
ATOM 602 C C . ALA A 1 73 ? -3.387 -4.385 4.863 1.00 91.62 73 ALA A C 1
ATOM 604 O O . ALA A 1 73 ? -4.434 -4.573 5.486 1.00 91.62 73 ALA A O 1
ATOM 605 N N . LYS A 1 74 ? -2.256 -4.021 5.481 1.00 92.12 74 LYS A N 1
ATOM 606 C CA . LYS A 1 74 ? -2.179 -3.762 6.925 1.00 92.12 74 LYS A CA 1
ATOM 607 C C . LYS A 1 74 ? -2.976 -2.520 7.330 1.00 92.12 74 LYS A C 1
ATOM 609 O O . LYS A 1 74 ? -3.679 -2.553 8.334 1.00 92.12 74 LYS A O 1
ATOM 614 N N . VAL A 1 75 ? -2.899 -1.436 6.559 1.00 90.75 75 VAL A N 1
ATOM 615 C CA . VAL A 1 75 ? -3.696 -0.222 6.801 1.00 90.75 75 VAL A CA 1
ATOM 616 C C . VAL A 1 75 ? -5.191 -0.523 6.692 1.00 90.75 75 VAL A C 1
ATOM 618 O O . VAL A 1 75 ? -5.959 -0.089 7.546 1.00 90.75 75 VAL A O 1
ATOM 621 N N . GLU A 1 76 ? -5.612 -1.311 5.702 1.00 91.06 76 GLU A N 1
ATOM 622 C CA . GLU A 1 76 ? -7.011 -1.726 5.553 1.00 91.06 76 GLU A CA 1
ATOM 623 C C . GLU A 1 76 ? -7.505 -2.597 6.718 1.00 91.06 76 GLU A C 1
ATOM 625 O O . GLU A 1 76 ? -8.646 -2.452 7.158 1.00 91.06 76 GLU A O 1
ATOM 630 N N . GLU A 1 77 ? -6.667 -3.500 7.232 1.00 91.25 77 GLU A N 1
ATOM 631 C CA . GLU A 1 77 ? -6.979 -4.308 8.419 1.00 91.25 77 GLU A CA 1
ATOM 632 C C . GLU A 1 77 ? -7.129 -3.439 9.673 1.00 91.25 77 GLU A C 1
ATOM 634 O O . GLU A 1 77 ? -8.124 -3.563 10.396 1.00 91.25 77 GLU A O 1
ATOM 639 N N . LEU A 1 78 ? -6.207 -2.498 9.881 1.00 88.12 78 LEU A N 1
ATOM 640 C CA . LEU A 1 78 ? -6.280 -1.542 10.983 1.00 88.12 78 LEU A CA 1
ATOM 641 C C . LEU A 1 78 ? -7.524 -0.656 10.880 1.00 88.12 78 LEU A C 1
ATOM 643 O O . LEU A 1 78 ? -8.211 -0.465 11.883 1.00 88.12 78 LEU A O 1
ATOM 647 N N . GLN A 1 79 ? -7.857 -0.164 9.684 1.00 88.19 79 GLN A N 1
ATOM 648 C CA . GLN A 1 79 ? -9.052 0.652 9.474 1.00 88.19 79 GLN A CA 1
ATOM 649 C C . GLN A 1 79 ? -10.323 -0.128 9.830 1.00 88.19 79 GLN A C 1
ATOM 651 O O . GLN A 1 79 ? -11.157 0.379 10.574 1.00 88.19 79 GLN A O 1
ATOM 656 N N . LYS A 1 80 ? -10.437 -1.395 9.404 1.00 89.38 80 LYS A N 1
ATOM 657 C CA . LYS A 1 80 ? -11.580 -2.257 9.762 1.00 89.38 80 LYS A CA 1
ATOM 658 C C . LYS A 1 80 ? -11.725 -2.435 11.272 1.00 89.38 80 LYS A C 1
ATOM 660 O O . LYS A 1 80 ? -12.842 -2.422 11.785 1.00 89.38 80 LYS A O 1
ATOM 665 N N . ARG A 1 81 ? -10.611 -2.598 11.988 1.00 86.50 81 ARG A N 1
ATOM 666 C CA . ARG A 1 81 ? -10.607 -2.711 13.454 1.00 86.50 81 ARG A CA 1
ATOM 667 C C . ARG A 1 81 ? -11.042 -1.418 14.127 1.00 86.50 81 ARG A C 1
ATOM 669 O O . ARG A 1 81 ? -11.860 -1.463 15.042 1.00 86.50 81 ARG A O 1
ATOM 676 N N . VAL A 1 82 ? -10.539 -0.277 13.661 1.00 86.06 82 VAL A N 1
ATOM 677 C CA . VAL A 1 82 ? -10.957 1.042 14.157 1.00 86.06 82 V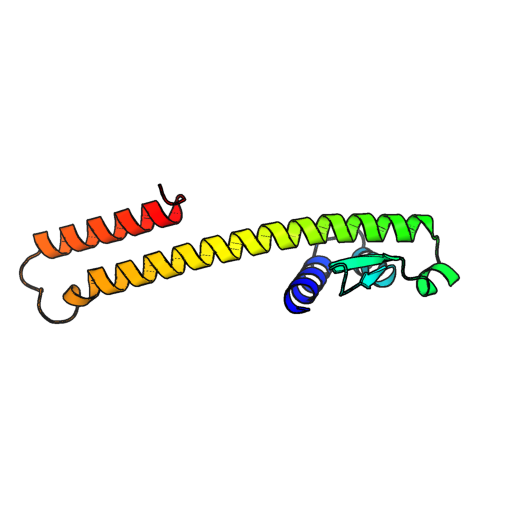AL A CA 1
ATOM 678 C C . VAL A 1 82 ? -12.452 1.260 13.919 1.00 86.06 82 VAL A C 1
ATOM 680 O O . VAL A 1 82 ? -13.157 1.644 14.848 1.00 86.06 82 VAL A O 1
ATOM 683 N N . ASP A 1 83 ? -12.952 0.956 12.721 1.00 85.62 83 ASP A N 1
ATOM 684 C CA . ASP A 1 83 ? -14.367 1.118 12.372 1.00 85.62 83 ASP A CA 1
ATOM 685 C C . ASP A 1 83 ? -15.273 0.216 13.227 1.00 85.62 83 ASP A C 1
ATOM 687 O O . ASP A 1 83 ? -16.325 0.651 13.701 1.00 85.62 83 ASP A O 1
ATOM 691 N N . ALA A 1 84 ? -14.857 -1.032 13.474 1.00 84.88 84 ALA A N 1
ATOM 692 C CA . ALA A 1 84 ? -15.572 -1.953 14.355 1.00 84.88 84 ALA A CA 1
ATOM 693 C C . ALA A 1 84 ? -15.617 -1.437 15.802 1.00 84.88 84 ALA A C 1
ATOM 695 O O . ALA A 1 84 ? -16.696 -1.364 16.392 1.00 84.88 84 ALA A O 1
ATOM 696 N N . ALA A 1 85 ? -14.475 -1.003 16.343 1.00 82.75 85 ALA A N 1
ATOM 697 C CA . ALA A 1 85 ? -14.395 -0.436 17.688 1.00 82.75 85 ALA A CA 1
ATOM 698 C C . ALA A 1 85 ? -15.249 0.832 17.832 1.00 82.75 85 ALA A C 1
ATOM 700 O O . ALA A 1 85 ? -15.922 1.023 18.845 1.00 82.75 85 ALA A O 1
ATOM 701 N N . LEU A 1 86 ? -15.254 1.692 16.809 1.00 82.94 86 LEU A N 1
ATOM 702 C CA . LEU A 1 86 ? -16.071 2.901 16.785 1.00 82.94 86 LEU A CA 1
ATOM 703 C C . LEU A 1 86 ? -17.565 2.564 16.804 1.00 82.94 86 LEU A C 1
ATOM 705 O O . LEU A 1 86 ? -18.327 3.191 17.540 1.00 82.94 86 LEU A O 1
ATOM 709 N N . LYS A 1 87 ? -17.986 1.551 16.042 1.00 84.06 87 LYS A N 1
ATOM 710 C CA . LYS A 1 87 ? -19.375 1.084 16.032 1.00 84.06 87 LYS A CA 1
ATOM 711 C C . LYS A 1 87 ? -19.798 0.511 17.387 1.00 84.06 87 LYS A C 1
ATOM 713 O O . LYS A 1 87 ? -20.886 0.825 17.864 1.00 84.06 87 LYS A O 1
ATOM 718 N N . GLU A 1 88 ? -18.953 -0.300 18.021 1.00 80.25 88 GLU A N 1
ATOM 719 C CA . GLU A 1 88 ? -19.217 -0.817 19.371 1.00 80.25 88 GLU A CA 1
ATOM 720 C C . GLU A 1 88 ? -19.329 0.313 20.398 1.00 80.25 88 GLU A C 1
ATOM 722 O O . GLU A 1 88 ? -20.245 0.311 21.221 1.00 80.25 88 GLU A O 1
ATOM 727 N N . ALA A 1 89 ? -18.452 1.317 20.304 1.00 77.88 89 ALA A N 1
ATOM 728 C CA . ALA A 1 89 ? -18.503 2.494 21.157 1.00 77.88 89 ALA A CA 1
ATOM 729 C C . ALA A 1 89 ? -19.797 3.294 20.975 1.00 77.88 89 ALA A C 1
ATOM 731 O O . ALA A 1 89 ? -20.420 3.677 21.963 1.00 77.88 89 ALA A O 1
ATOM 732 N N . GLN A 1 90 ? -20.239 3.501 19.733 1.00 77.19 90 GLN A N 1
ATOM 733 C CA . GLN A 1 90 ? -21.511 4.167 19.444 1.00 77.19 90 GLN A CA 1
ATOM 734 C C . GLN A 1 90 ? -22.698 3.416 20.057 1.00 77.19 90 GLN A C 1
ATOM 736 O O . GLN A 1 90 ? -23.540 4.039 20.694 1.00 77.19 90 GLN A O 1
ATOM 741 N N . ILE A 1 91 ? -22.745 2.085 19.935 1.00 77.31 91 ILE A N 1
ATOM 742 C CA . ILE A 1 91 ? -23.809 1.262 20.536 1.00 77.31 91 ILE A CA 1
ATOM 743 C C . ILE A 1 91 ? -23.788 1.370 22.065 1.00 77.31 91 ILE A C 1
ATOM 745 O O . ILE A 1 91 ? -24.829 1.558 22.693 1.00 77.31 91 ILE A O 1
ATOM 749 N N . ALA A 1 92 ? -22.607 1.263 22.677 1.00 73.50 92 ALA A N 1
ATOM 750 C CA . ALA A 1 92 ? -22.460 1.325 24.128 1.00 73.50 92 ALA A CA 1
ATOM 751 C C . ALA A 1 92 ? -22.840 2.700 24.703 1.00 73.50 92 ALA A C 1
ATOM 753 O O . ALA A 1 92 ? -23.337 2.782 25.828 1.00 73.50 92 ALA A O 1
ATOM 754 N N . LEU A 1 93 ? -22.631 3.768 23.929 1.00 73.12 93 LEU A N 1
ATOM 755 C CA . LEU A 1 93 ? -22.926 5.143 24.324 1.00 73.12 93 LEU A CA 1
ATOM 756 C C . LEU A 1 93 ? -24.305 5.640 23.860 1.00 73.12 93 LEU A C 1
ATOM 758 O O . LEU A 1 93 ? -24.726 6.701 24.306 1.00 73.12 93 LEU A O 1
ATOM 762 N N . GLN A 1 94 ? -25.053 4.875 23.058 1.00 72.19 94 GLN A N 1
ATOM 763 C CA . GLN A 1 94 ? -26.371 5.272 22.538 1.00 72.19 94 GLN A CA 1
ATOM 764 C C . GLN A 1 94 ? -27.388 5.611 23.645 1.00 72.19 94 GLN A C 1
ATOM 766 O O . GLN A 1 94 ? -28.244 6.471 23.471 1.00 72.19 94 GLN A O 1
ATOM 771 N N . TYR A 1 95 ? -27.275 4.980 24.817 1.00 61.53 95 TYR A N 1
ATOM 772 C CA . TYR A 1 95 ? -28.144 5.251 25.970 1.00 61.53 95 TYR A CA 1
ATOM 773 C C . TYR A 1 95 ? -27.751 6.511 26.755 1.00 61.53 95 TYR A C 1
ATOM 775 O O . TYR A 1 95 ? -28.515 6.973 27.598 1.00 61.53 95 TYR A O 1
ATOM 783 N N . VAL A 1 96 ? -26.570 7.082 26.505 1.00 61.72 96 VAL A N 1
ATOM 784 C CA . VAL A 1 96 ? -26.115 8.312 27.172 1.00 61.72 96 VAL A CA 1
ATOM 785 C C . VAL A 1 96 ? -26.904 9.530 26.676 1.00 61.72 96 VAL A C 1
ATOM 787 O O . VAL A 1 96 ? -27.024 10.505 27.416 1.00 61.72 96 VAL A O 1
ATOM 790 N N . GLU A 1 97 ? -27.474 9.473 25.467 1.00 59.72 97 GLU A N 1
ATOM 791 C CA . GLU A 1 97 ? -28.021 10.659 24.802 1.00 59.72 97 GLU A CA 1
ATOM 792 C C . GLU A 1 97 ? -29.465 11.018 25.201 1.00 59.72 97 GLU A C 1
ATOM 794 O O . GLU A 1 97 ? -29.738 12.212 25.304 1.00 59.72 97 GLU A O 1
ATOM 799 N N . ASP A 1 98 ? -30.347 10.072 25.568 1.00 54.22 98 ASP A N 1
ATOM 800 C CA . ASP A 1 98 ? -31.770 10.419 25.783 1.00 54.22 98 ASP A CA 1
ATOM 801 C C . ASP A 1 98 ? -32.340 10.230 27.214 1.00 54.22 98 ASP A C 1
ATOM 803 O O . ASP A 1 98 ? -33.127 11.081 27.640 1.00 54.22 98 ASP A O 1
ATOM 807 N N . ASP A 1 99 ? -31.924 9.236 28.026 1.00 53.81 99 ASP A N 1
ATOM 808 C CA . ASP A 1 99 ? -32.715 8.860 29.233 1.00 53.81 99 ASP A CA 1
ATOM 809 C C . ASP A 1 99 ? -31.930 8.498 30.527 1.00 53.81 99 ASP A C 1
ATOM 811 O O . ASP A 1 99 ? -32.523 8.126 31.537 1.00 53.81 99 ASP A O 1
ATOM 815 N N . VAL A 1 100 ? -30.591 8.626 30.566 1.00 55.75 100 VAL A N 1
ATOM 816 C CA . VAL A 1 100 ? -29.753 8.060 31.668 1.00 55.75 100 VAL A CA 1
ATOM 817 C C . VAL A 1 100 ? -29.039 9.118 32.533 1.00 55.75 100 VAL A C 1
ATOM 819 O O . VAL A 1 100 ? -28.143 8.819 33.322 1.00 55.75 100 VAL A O 1
ATOM 822 N N . ARG A 1 101 ? -29.479 10.380 32.466 1.00 56.78 101 ARG A N 1
ATOM 823 C CA . ARG A 1 101 ? -28.878 11.547 33.157 1.00 56.78 101 ARG A CA 1
ATOM 824 C C . ARG A 1 101 ? -28.749 11.443 34.694 1.00 56.78 101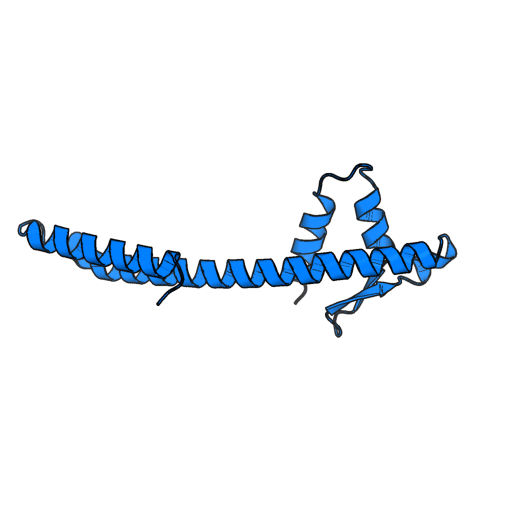 ARG A C 1
ATOM 826 O O . ARG A 1 101 ? -28.092 12.291 35.287 1.00 56.78 101 ARG A O 1
ATOM 833 N N . GLY A 1 102 ? -29.343 10.440 35.351 1.00 59.25 102 GLY A N 1
ATOM 834 C CA . GLY A 1 102 ? -29.374 10.325 36.817 1.00 59.25 102 GLY A CA 1
ATOM 835 C C . GLY A 1 102 ? -28.356 9.378 37.468 1.00 59.25 102 GLY A C 1
ATOM 836 O O . GLY A 1 102 ? -28.100 9.525 38.660 1.00 59.25 102 GLY A O 1
ATOM 837 N N . ASN A 1 103 ? -27.774 8.412 36.741 1.00 71.56 103 ASN A N 1
ATOM 838 C CA . ASN A 1 103 ? -26.928 7.374 37.352 1.00 71.56 103 ASN A CA 1
ATOM 839 C C . ASN A 1 103 ? -25.474 7.454 36.864 1.00 71.56 103 ASN A C 1
ATOM 841 O O . ASN A 1 103 ? -25.066 6.793 35.907 1.00 71.56 103 ASN A O 1
ATOM 845 N N . HIS A 1 104 ? -24.697 8.297 37.546 1.00 71.19 104 HIS A N 1
ATOM 846 C CA . HIS A 1 104 ? -23.308 8.604 37.209 1.00 71.19 104 HIS A CA 1
ATOM 847 C C . HIS A 1 104 ? -22.397 7.365 37.178 1.00 71.19 104 HIS A C 1
ATOM 849 O O . HIS A 1 104 ? -21.569 7.248 36.278 1.00 71.19 104 HIS A O 1
ATOM 855 N N . GLU A 1 105 ? -22.581 6.407 38.094 1.00 74.69 105 GLU A N 1
ATOM 856 C CA . GLU A 1 105 ? -21.790 5.166 38.121 1.00 74.69 105 GLU A CA 1
ATOM 857 C C . GLU A 1 105 ? -22.045 4.296 36.889 1.00 74.69 105 GLU A C 1
ATOM 859 O O . GLU A 1 105 ? -21.114 3.713 36.328 1.00 74.69 105 GLU A O 1
ATOM 864 N N . PHE A 1 106 ? -23.296 4.234 36.425 1.00 74.44 106 PHE A N 1
ATOM 865 C CA . PHE A 1 106 ? -23.642 3.489 35.219 1.00 74.44 106 PHE A CA 1
ATOM 866 C C . PHE A 1 106 ? -22.978 4.101 33.980 1.00 74.44 106 PHE A C 1
ATOM 868 O O . PHE A 1 106 ? -22.355 3.382 33.196 1.00 74.44 106 PHE A O 1
ATOM 875 N N . LEU A 1 107 ? -23.046 5.429 33.843 1.00 74.06 107 LEU A N 1
ATOM 876 C CA . LEU A 1 107 ? -22.391 6.162 32.757 1.00 74.06 107 LEU A CA 1
ATOM 877 C C . LEU A 1 107 ? -20.869 5.965 32.794 1.00 74.06 107 LEU A C 1
ATOM 879 O O . LEU A 1 107 ? -20.261 5.636 31.776 1.00 74.06 107 LEU A O 1
ATOM 883 N N . GLN A 1 108 ? -20.257 6.076 33.974 1.00 75.06 108 GLN A N 1
ATOM 884 C CA . GLN A 1 108 ? -18.821 5.879 34.153 1.00 75.06 108 GLN A CA 1
ATOM 885 C C . GLN A 1 108 ? -18.390 4.449 33.786 1.00 75.06 108 GLN A C 1
ATOM 887 O O . GLN A 1 108 ? -17.391 4.260 33.091 1.00 75.06 108 GLN A O 1
ATOM 892 N N . MET A 1 109 ? -19.160 3.432 34.184 1.00 79.06 109 MET A N 1
ATOM 893 C CA . MET A 1 109 ? -18.881 2.033 33.848 1.00 79.06 109 MET A CA 1
ATOM 894 C C . MET A 1 109 ? -19.055 1.734 32.355 1.00 79.06 109 MET A C 1
ATOM 896 O O . MET A 1 109 ? -18.233 1.012 31.782 1.00 79.06 109 MET A O 1
ATOM 900 N N . ALA A 1 110 ? -20.085 2.291 31.712 1.00 74.88 110 ALA A N 1
ATOM 901 C CA . ALA A 1 110 ? -20.291 2.170 30.270 1.00 74.88 110 ALA A CA 1
ATOM 902 C C . ALA A 1 110 ? -19.133 2.811 29.485 1.00 74.88 110 ALA A C 1
ATOM 904 O O . ALA A 1 110 ? -18.582 2.190 28.572 1.00 74.88 110 ALA A O 1
ATOM 905 N N . MET A 1 111 ? -18.683 3.998 29.904 1.00 77.94 111 MET A N 1
ATOM 906 C CA . MET A 1 111 ? -17.526 4.678 29.315 1.00 77.94 111 MET A CA 1
ATOM 907 C C . MET A 1 111 ? -16.227 3.882 29.500 1.00 77.94 111 MET A C 1
ATOM 909 O O . MET A 1 111 ? -15.506 3.663 28.530 1.00 77.94 111 MET A O 1
ATOM 913 N N . ILE A 1 112 ? -15.936 3.381 30.708 1.00 80.06 112 ILE A N 1
ATOM 914 C CA . ILE A 1 112 ? -14.725 2.579 30.970 1.00 80.06 112 ILE A CA 1
ATOM 915 C C . ILE A 1 112 ? -14.697 1.315 30.103 1.00 80.06 112 ILE A C 1
ATOM 917 O O . ILE A 1 112 ? -13.650 0.979 29.549 1.00 80.06 112 ILE A O 1
ATOM 921 N N . ARG A 1 113 ? -15.824 0.602 29.975 1.00 79.81 113 ARG A N 1
ATOM 922 C CA . ARG A 1 113 ? -15.910 -0.603 29.130 1.00 79.81 113 ARG A CA 1
ATOM 923 C C . ARG A 1 113 ? -15.671 -0.275 27.663 1.00 79.81 113 ARG A C 1
ATOM 925 O O . ARG A 1 113 ? -14.896 -0.969 27.015 1.00 79.81 113 ARG A O 1
ATOM 932 N N . THR A 1 114 ? -16.275 0.810 27.190 1.00 80.75 114 THR A N 1
ATOM 933 C CA . THR A 1 114 ? -16.105 1.301 25.821 1.00 80.75 114 THR A CA 1
ATOM 934 C C . THR A 1 114 ? -14.645 1.635 25.530 1.00 80.75 114 THR A C 1
ATOM 936 O O . THR A 1 114 ? -14.079 1.135 24.563 1.00 80.75 114 THR A O 1
ATOM 939 N N . PHE A 1 115 ? -13.988 2.404 26.404 1.00 80.88 115 PHE A N 1
ATOM 940 C CA . PHE A 1 115 ? -12.581 2.757 26.216 1.00 80.88 115 PHE A CA 1
ATOM 941 C C . PHE A 1 115 ? -11.644 1.550 26.310 1.00 80.88 115 PHE A C 1
ATOM 943 O O . PHE A 1 115 ? -10.697 1.472 25.534 1.00 80.88 115 PHE A O 1
ATOM 950 N N . LYS A 1 116 ? -11.917 0.578 27.191 1.00 81.06 116 LYS A N 1
ATOM 951 C CA . LYS A 1 116 ? -11.137 -0.670 27.263 1.00 81.06 116 LYS A CA 1
ATOM 952 C C . LYS A 1 116 ? -11.285 -1.530 26.006 1.00 81.06 116 LYS A C 1
ATOM 954 O O . LYS A 1 116 ? -10.287 -2.063 25.527 1.00 81.06 116 LYS A O 1
ATOM 959 N N . ALA A 1 117 ? -12.499 -1.660 25.470 1.00 79.19 117 ALA A N 1
ATOM 960 C CA . ALA A 1 117 ? -12.747 -2.391 24.226 1.00 79.19 117 ALA A CA 1
ATOM 961 C C . ALA A 1 117 ? -12.057 -1.710 23.031 1.00 79.19 117 ALA A C 1
ATOM 963 O O . ALA A 1 117 ? -11.404 -2.371 22.220 1.00 79.19 117 ALA A O 1
ATOM 964 N N . LEU A 1 118 ? -12.112 -0.375 22.981 1.00 79.12 118 LEU A N 1
ATOM 965 C CA . LEU A 1 118 ? -11.405 0.425 21.985 1.00 79.12 118 LEU A CA 1
ATOM 966 C C . LEU A 1 118 ? -9.882 0.233 22.091 1.00 79.12 118 LEU A C 1
ATOM 968 O O . LEU A 1 118 ? -9.222 -0.042 21.094 1.00 79.12 118 LEU A O 1
ATOM 972 N N . GLU A 1 119 ? -9.324 0.307 23.302 1.00 80.50 119 GLU A N 1
ATOM 973 C CA . GLU A 1 119 ? -7.896 0.093 23.561 1.00 80.50 119 GLU A CA 1
ATOM 974 C C . GLU A 1 119 ? -7.429 -1.303 23.116 1.00 80.50 119 GLU A C 1
ATOM 976 O O . GLU A 1 119 ? -6.400 -1.426 22.448 1.00 80.50 119 GLU A O 1
ATOM 981 N N . GLN A 1 120 ? -8.181 -2.357 23.447 1.00 80.31 120 GLN A N 1
ATOM 982 C CA . GLN A 1 120 ? -7.865 -3.726 23.021 1.00 80.31 120 GLN A CA 1
ATOM 983 C C . GLN A 1 120 ? -7.898 -3.873 21.500 1.00 80.31 120 GLN A C 1
ATOM 985 O O . GLN A 1 120 ? -6.982 -4.450 20.904 1.00 80.31 120 GLN A O 1
ATOM 990 N N . THR A 1 121 ? -8.918 -3.301 20.864 1.00 78.12 121 THR A N 1
ATOM 991 C CA . THR A 1 121 ? -9.072 -3.362 19.411 1.00 78.12 121 THR A CA 1
ATOM 992 C C . THR A 1 121 ? -7.962 -2.602 18.694 1.00 78.12 121 THR A C 1
ATOM 994 O O . THR A 1 121 ? -7.479 -3.064 17.663 1.00 78.12 121 THR A O 1
ATOM 997 N N . LEU A 1 122 ? -7.474 -1.491 19.255 1.00 74.69 122 LEU A N 1
ATOM 998 C CA . LEU A 1 122 ? -6.328 -0.748 18.722 1.00 74.69 122 LEU A CA 1
ATOM 999 C C . LEU A 1 122 ? -4.998 -1.499 18.901 1.00 74.69 122 LEU A C 1
ATOM 1001 O O . LEU A 1 122 ? -4.137 -1.433 18.026 1.00 74.69 122 LEU A O 1
ATOM 1005 N N . LYS A 1 123 ? -4.830 -2.259 19.988 1.00 79.88 123 LYS A N 1
ATOM 1006 C CA . LYS A 1 123 ? -3.583 -2.992 20.281 1.00 79.88 123 LYS A CA 1
ATOM 1007 C C . LYS A 1 123 ? -3.364 -4.259 19.455 1.00 79.88 123 LYS A C 1
ATOM 1009 O O . LYS A 1 123 ? -2.217 -4.657 19.286 1.00 79.88 123 LYS A O 1
ATOM 1014 N N . GLY A 1 124 ? -4.413 -4.883 18.934 1.00 69.25 124 GLY A N 1
ATOM 1015 C CA . GLY A 1 124 ? -4.265 -6.118 18.148 1.00 69.25 124 GLY A CA 1
ATOM 1016 C C . GLY A 1 124 ? -5.476 -7.036 18.141 1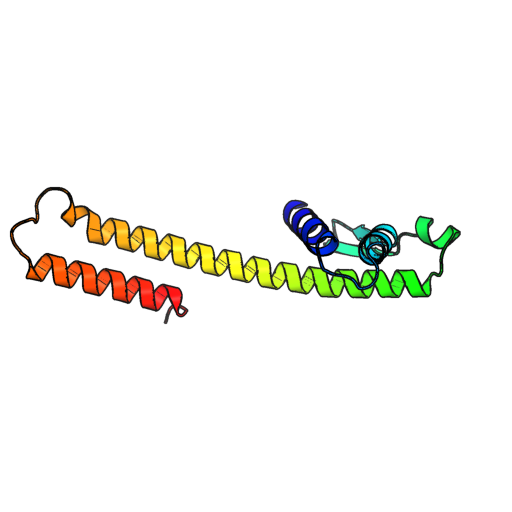.00 69.25 124 GLY A C 1
ATOM 1017 O O . GLY A 1 124 ? -5.525 -7.928 17.305 1.00 69.25 124 GLY A O 1
ATOM 1018 N N . GLY A 1 125 ? -6.429 -6.837 19.060 1.00 65.25 125 GLY A N 1
ATOM 1019 C CA . GLY A 1 125 ? -7.275 -7.945 19.514 1.00 65.25 125 GLY A CA 1
ATOM 1020 C C . GLY A 1 125 ? -6.464 -8.952 20.347 1.00 65.25 125 GLY A C 1
ATOM 1021 O O . GLY A 1 125 ? -5.239 -8.999 20.245 1.00 65.25 125 GLY A O 1
ATOM 1022 N N . ALA A 1 126 ? -7.135 -9.683 21.239 1.00 52.31 126 ALA A N 1
ATOM 1023 C CA . ALA A 1 126 ? -6.531 -10.766 22.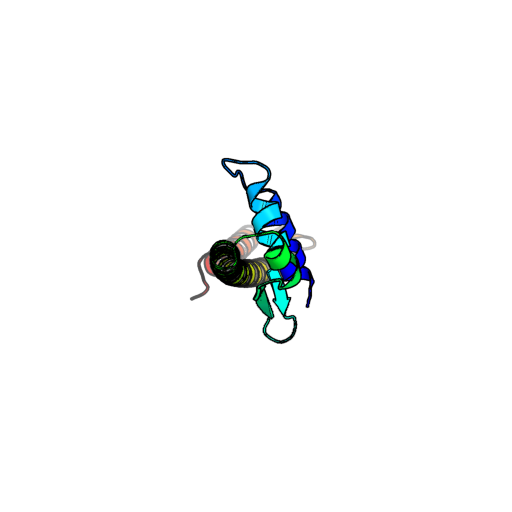022 1.00 52.31 126 ALA A CA 1
ATOM 1024 C C . ALA A 1 126 ? -6.288 -12.015 21.164 1.00 52.31 126 ALA A C 1
ATOM 1026 O O . ALA A 1 126 ? -7.130 -12.274 20.274 1.00 52.31 126 ALA A O 1
#

Foldseek 3Di:
DCPLVVVLLVVQLPDDDPDNCVSVVLVVQWDADPVVRFTDGDPVVVVPDDPVVSVVSRVVSRVSSVVSVVVVVVVVQLVVLQVVLVVVLCVLCVVVPDPDVPDPVSVVVSVVVSVVSNVCSNVPHD

Radius of gyration: 24.23 Å; chains: 1; bounding box: 53×26×66 Å

Secondary structure (DSSP, 8-state):
-THHHHHHHHHHHTS--SSTTHHHHHHHTEEEETTTTEEEE-HHHHTSS-HHHHHHHHHHHHHHHHHHHHHHHHHHHHHHHHHHHHHHHHHHHGGGTTT-TT-HHHHHHHHHHHHHHHHHHHHT--